Protein 3H6N (pdb70)

B-factor: mean 38.7, std 9.62, range [2.0, 73.7]

Sequence (101 aa):
AKPRNLNVSFQGCGDSLSVRADTDTLTQVKEKILEAFCKNVPYSQWPRAEDVDLEWFASSTQSYILRDLDDTSVVEDGRKKLNTLAHYKIPEGASLASLID

Radius of gyration: 13.68 Å; Cα contacts (8 Å, |Δi|>4): 168; chains: 1; bounding box: 32×32×34 Å

Secondary structure (DSSP, 8-state):
----EEEE--TT----EEEE---SBHHHHHHHHHHHHSTTS-GGGSPPGGGB--EEE-SSS-EEE--SSSTTS-EETTEEPPPBTTTTTPPTT-EE--B--

Nearest PDB structures (foldseek):
  3h6n-assembly1_A-2  TM=1.010E+00  e=3.898E-21  Homo sapiens
  5v6r-assembly1_A  TM=9.512E-01  e=1.657E-16  Mus musculus
  5v6r-assembly2_B  TM=9.542E-01  e=3.150E-16  Mus musculus
  2r2o-assembly1_A  TM=8.743E-01  e=2.387E-11  Homo sapiens
  2r2o-assembly1_B  TM=8.973E-01  e=5.499E-11  Homo sapiens

GO terms:
  GO:0003151 outflow tract morphogenesis (P, TAS)
  GO:0005886 plasma membrane (C, TAS)
  GO:0005515 protein binding (F, IPI)
  GO:0030027 lamellipodium (C, IDA)
  GO:0019904 protein domain specific binding (F, IPI)

Foldseek 3Di:
DDKAFEFEEEPDDDHTDTFIDFAAFVQRVVVRVQCVVCVPPPPVPTDHSVQDWKWFCPDPPDIDTGHQDDPLFDADPNRTGGHGNVSVPQHHHTYMYYGDD

CATH classification: 3.10.20.90

Solvent-accessible surface area: 6218 Å² total

Structure (mmCIF, N/CA/C/O backbone):
data_3H6N
#
_entry.id   3H6N
#
_cell.length_a   81.777
_cell.length_b   27.051
_cell.length_c   52.653
_cell.angle_alpha   90.00
_cell.angle_beta   114.06
_cell.angle_gamma   90.00
#
_symmetry.space_group_name_H-M   'C 1 2 1'
#
loop_
_entity.id
_entity.type
_entity.pdbx_description
1 polymer Plexin-D1
2 non-polymer ARSENIC
3 non-polymer 'UNKNOWN ATOM OR ION'
4 water water
#
loop_
_atom_site.group_PDB
_atom_site.id
_atom_site.type_symbol
_atom_site.label_atom_id
_atom_site.label_alt_id
_atom_site.label_comp_id
_atom_site.label_asym_id
_atom_site.label_entity_id
_atom_site.label_seq_id
_atom_site.pdbx_PDB_ins_code
_atom_site.Cartn_x
_atom_site.Cartn_y
_atom_site.Cartn_z
_atom_site.occupancy
_atom_site.B_iso_or_equiv
_atom_site.auth_seq_id
_atom_site.auth_comp_id
_atom_site.auth_asym_id
_atom_site.auth_atom_id
_atom_site.pdbx_PDB_model_num
ATOM 1 N N . ALA A 1 2 ? -1.127 12.840 12.010 1.00 44.16 1553 ALA A N 1
ATOM 2 C CA . ALA A 1 2 ? -0.018 13.367 12.876 1.00 44.04 1553 ALA A CA 1
ATOM 3 C C . ALA A 1 2 ? 0.119 12.521 14.135 1.00 44.96 1553 ALA A C 1
ATOM 4 O O . ALA A 1 2 ? -0.820 12.434 14.934 1.00 47.46 1553 ALA A O 1
ATOM 6 N N . LYS A 1 3 ? 1.287 11.905 14.310 1.00 43.06 1554 LYS A N 1
ATOM 7 C CA . LYS A 1 3 ? 1.531 10.995 15.430 1.00 43.81 1554 LYS A CA 1
ATOM 8 C C . LYS A 1 3 ? 2.933 11.202 16.014 1.00 41.59 1554 LYS A C 1
ATOM 9 O O . LYS A 1 3 ? 3.733 11.949 15.459 1.00 39.36 1554 LYS A O 1
ATOM 11 N N . PRO A 1 4 ? 3.223 10.556 17.152 1.00 42.60 1555 PRO A N 1
ATOM 12 C CA . PRO A 1 4 ? 4.589 10.526 17.659 1.00 41.43 1555 PRO A CA 1
ATOM 13 C C . PRO A 1 4 ? 5.501 9.687 16.762 1.00 40.87 1555 PRO A C 1
ATOM 14 O O . PRO A 1 4 ? 5.026 8.739 16.127 1.00 42.59 1555 PRO A O 1
ATOM 18 N N . ARG A 1 5 ? 6.787 10.052 16.703 1.00 37.64 1556 ARG A N 1
ATOM 19 C CA . ARG A 1 5 ? 7.806 9.271 15.984 1.00 37.36 1556 ARG A CA 1
ATOM 20 C C . ARG A 1 5 ? 8.945 8.922 16.916 1.00 35.91 1556 ARG A C 1
ATOM 21 O O . ARG A 1 5 ? 9.537 9.805 17.503 1.00 35.39 1556 ARG A O 1
ATOM 29 N N . ASN A 1 6 ? 9.233 7.626 17.056 1.00 37.42 1557 ASN A N 1
ATOM 30 C CA . ASN A 1 6 ? 10.400 7.158 17.810 1.00 37.48 1557 ASN A CA 1
ATOM 31 C C . ASN A 1 6 ? 11.588 7.060 16.864 1.00 36.08 1557 ASN A C 1
ATOM 32 O O . ASN A 1 6 ? 11.583 6.272 15.923 1.00 38.24 1557 ASN A O 1
ATOM 37 N N . LEU A 1 7 ? 12.593 7.880 17.122 1.00 33.85 1558 LEU A N 1
ATOM 38 C CA . LEU A 1 7 ? 13.731 8.040 16.232 1.00 31.72 1558 LEU A CA 1
ATOM 39 C C . LEU A 1 7 ? 14.914 7.354 16.863 1.00 31.57 1558 LEU A C 1
ATOM 40 O O . LEU A 1 7 ? 15.085 7.433 18.066 1.00 31.86 1558 LEU A O 1
ATOM 45 N N . ASN A 1 8 ? 15.710 6.656 16.053 1.00 33.25 1559 ASN A N 1
ATOM 46 C CA . ASN A 1 8 ? 16.955 6.052 16.519 1.00 34.78 1559 ASN A CA 1
ATOM 47 C C . ASN A 1 8 ? 18.074 6.996 16.162 1.00 32.50 1559 ASN A C 1
ATOM 48 O O . ASN A 1 8 ? 18.499 7.056 15.017 1.00 33.21 1559 ASN A O 1
ATOM 53 N N . VAL A 1 9 ? 18.534 7.760 17.136 1.00 30.74 1560 VAL A N 1
ATOM 54 C CA . VAL A 1 9 ? 19.490 8.826 16.863 1.00 28.07 1560 VAL A CA 1
ATOM 55 C C . VAL A 1 9 ? 20.869 8.420 17.344 1.00 29.82 1560 VAL A C 1
ATOM 56 O O . VAL A 1 9 ? 21.023 7.995 18.488 1.00 31.43 1560 VAL A O 1
ATOM 60 N N . SER A 1 10 ? 21.859 8.502 16.449 1.00 30.92 1561 SER A N 1
ATOM 61 C CA . SER A 1 10 ? 23.270 8.449 16.847 1.00 34.06 1561 SER A CA 1
ATOM 62 C C . SER A 1 10 ? 23.835 9.882 16.937 1.00 33.93 1561 SER A C 1
ATOM 63 O O . SER A 1 10 ? 23.452 10.750 16.183 1.00 32.90 1561 SER A O 1
ATOM 66 N N . PHE A 1 11 ? 24.721 10.120 17.887 1.00 35.56 1562 PHE A N 1
ATOM 67 C CA . PHE A 1 11 ? 25.415 11.395 17.971 1.00 36.21 1562 PHE A CA 1
ATOM 68 C C . PHE A 1 11 ? 26.838 11.136 17.515 1.00 39.02 1562 PHE A C 1
ATOM 69 O O . PHE A 1 11 ? 27.630 10.519 18.240 1.00 39.43 1562 PHE A O 1
ATOM 77 N N . GLN A 1 12 ? 27.159 11.597 16.302 1.00 40.96 1563 GLN A N 1
ATOM 78 C CA . GLN A 1 12 ? 28.435 11.274 15.657 1.00 44.09 1563 GLN A CA 1
ATOM 79 C C . GLN A 1 12 ? 29.591 12.143 16.176 1.00 44.84 1563 GLN A C 1
ATOM 80 O O . GLN A 1 12 ? 29.404 13.314 16.533 1.00 42.81 1563 GLN A O 1
ATOM 86 N N . GLY A 1 13 ? 30.783 11.553 16.218 1.00 47.41 1564 GLY A N 1
ATOM 87 C CA . GLY A 1 13 ? 31.990 12.252 16.681 1.00 49.93 1564 GLY A CA 1
ATOM 88 C C . GLY A 1 13 ? 32.692 11.524 17.810 1.00 52.31 1564 GLY A C 1
ATOM 89 O O . GLY A 1 13 ? 33.903 11.607 17.942 1.00 54.16 1564 GLY A O 1
ATOM 90 N N . CYS A 1 14 ? 31.918 10.840 18.645 1.00 53.59 1565 CYS A N 1
ATOM 91 C CA . CYS A 1 14 ? 32.471 9.926 19.642 1.00 57.37 1565 CYS A CA 1
ATOM 92 C C . CYS A 1 14 ? 31.644 8.641 19.695 1.00 57.92 1565 CYS A C 1
ATOM 93 O O . CYS A 1 14 ? 30.541 8.579 19.152 1.00 57.86 1565 CYS A O 1
ATOM 96 N N . GLY A 1 15 ? 32.180 7.627 20.360 1.00 60.30 1566 GLY A N 1
ATOM 97 C CA . GLY A 1 15 ? 31.597 6.290 20.334 1.00 61.52 1566 GLY A CA 1
ATOM 98 C C . GLY A 1 15 ? 30.484 6.072 21.335 1.00 60.28 1566 GLY A C 1
ATOM 99 O O . GLY A 1 15 ? 30.527 5.122 22.115 1.00 61.91 1566 GLY A O 1
ATOM 108 N N . ASP A 1 17 ? 26.573 5.094 22.300 1.00 52.18 1568 ASP A N 1
ATOM 109 C CA . ASP A 1 17 ? 25.473 4.277 21.782 1.00 49.83 1568 ASP A CA 1
ATOM 110 C C . ASP A 1 17 ? 24.397 5.189 21.192 1.00 44.80 1568 ASP A C 1
ATOM 111 O O . ASP A 1 17 ? 24.291 6.359 21.562 1.00 40.48 1568 ASP A O 1
ATOM 116 N N . SER A 1 18 ? 23.608 4.644 20.269 1.00 43.04 1569 SER A N 1
ATOM 117 C CA . SER A 1 18 ? 22.438 5.327 19.775 1.00 40.53 1569 SER A CA 1
ATOM 118 C C . SER A 1 18 ? 21.376 5.358 20.870 1.00 39.39 1569 SER A C 1
ATOM 119 O O . SER A 1 18 ? 21.371 4.506 21.770 1.00 40.74 1569 SER A O 1
ATOM 122 N N . LEU A 1 19 ? 20.492 6.343 20.790 1.00 35.98 1570 LEU A N 1
ATOM 123 C CA . LEU A 1 19 ? 19.387 6.496 21.736 1.00 36.70 1570 LEU A CA 1
ATOM 124 C C . LEU A 1 19 ? 18.085 6.552 20.969 1.00 36.29 1570 LEU A C 1
ATOM 125 O O . LEU A 1 19 ? 18.029 7.134 19.881 1.00 34.65 1570 LEU A O 1
ATOM 130 N N . SER A 1 20 ? 17.035 5.958 21.532 1.00 38.74 1571 SER A N 1
ATOM 131 C CA . SER A 1 20 ? 15.685 6.110 20.981 1.00 39.59 1571 SER A CA 1
ATOM 132 C C . SER A 1 20 ? 15.056 7.371 21.568 1.00 38.22 1571 SER A C 1
ATOM 133 O O . SER A 1 20 ? 15.019 7.545 22.789 1.00 40.44 1571 SER A O 1
ATOM 136 N N . VAL A 1 21 ? 14.589 8.262 20.697 1.00 35.67 1572 VAL A N 1
ATOM 137 C CA . VAL A 1 21 ? 14.039 9.543 21.118 1.00 34.19 1572 VAL A CA 1
ATOM 138 C C . VAL A 1 21 ? 12.664 9.727 20.500 1.00 35.08 1572 VAL A C 1
ATOM 139 O O . VAL A 1 21 ? 12.506 9.621 19.293 1.00 35.48 1572 VAL A O 1
ATOM 143 N N . ARG A 1 22 ? 11.679 10.018 21.333 1.00 35.93 1573 ARG A N 1
ATOM 144 C CA . ARG A 1 22 ? 10.318 10.242 20.860 1.00 37.45 1573 ARG A CA 1
ATOM 145 C C . ARG A 1 22 ? 10.122 11.719 20.529 1.00 36.24 1573 ARG A C 1
ATOM 146 O O . ARG A 1 22 ? 10.350 12.581 21.370 1.00 36.97 1573 ARG A O 1
ATOM 154 N N . ALA A 1 23 ? 9.714 12.003 19.297 1.00 35.91 1574 ALA A N 1
ATOM 155 C CA . ALA A 1 23 ? 9.399 13.360 18.867 1.00 35.67 1574 ALA A CA 1
ATOM 156 C C . ALA A 1 23 ? 8.006 13.347 18.258 1.00 38.78 1574 ALA A C 1
ATOM 157 O O . ALA A 1 23 ? 7.479 12.292 17.964 1.00 40.34 1574 ALA A O 1
ATOM 167 N N . ASP A 1 25 ? 5.282 14.604 15.172 1.00 39.09 1576 ASP A N 1
ATOM 168 C CA . ASP A 1 25 ? 5.238 14.993 13.748 1.00 36.78 1576 ASP A CA 1
ATOM 169 C C . ASP A 1 25 ? 5.200 16.498 13.584 1.00 34.95 1576 ASP A C 1
ATOM 170 O O . ASP A 1 25 ? 5.760 17.040 12.632 1.00 32.67 1576 ASP A O 1
ATOM 175 N N . THR A 1 26 ? 4.537 17.165 14.519 1.00 35.15 1577 THR A N 1
ATOM 176 C CA . THR A 1 26 ? 4.339 18.601 14.458 1.00 37.00 1577 THR A CA 1
ATOM 177 C C . THR A 1 26 ? 5.472 19.405 15.127 1.00 36.26 1577 THR A C 1
ATOM 178 O O . THR A 1 26 ? 5.500 20.623 15.021 1.00 35.94 1577 THR A O 1
ATOM 182 N N . ASP A 1 27 ? 6.418 18.723 15.789 1.00 34.74 1578 ASP A N 1
ATOM 183 C CA . ASP A 1 27 ? 7.600 19.406 16.315 1.00 33.93 1578 ASP A CA 1
ATOM 184 C C . ASP A 1 27 ? 8.379 20.045 15.180 1.00 32.42 1578 ASP A C 1
ATOM 185 O O . ASP A 1 27 ? 8.607 19.414 14.159 1.00 30.23 1578 ASP A O 1
ATOM 190 N N . THR A 1 28 ? 8.781 21.302 15.361 1.00 33.04 1579 THR A N 1
ATOM 191 C CA . THR A 1 28 ? 9.756 21.913 14.468 1.00 33.36 1579 THR A CA 1
ATOM 192 C C . THR A 1 28 ? 11.053 21.164 14.680 1.00 32.83 1579 THR A C 1
ATOM 193 O O . THR A 1 28 ? 11.248 20.533 15.721 1.00 31.50 1579 THR A O 1
ATOM 197 N N . LEU A 1 29 ? 11.942 21.224 13.707 1.00 32.93 1580 LEU A N 1
ATOM 198 C CA . LEU A 1 29 ? 13.189 20.489 13.809 1.00 33.58 1580 LEU A CA 1
ATOM 199 C C . LEU A 1 29 ? 14.120 21.037 14.893 1.00 33.02 1580 LEU A C 1
ATOM 200 O O . LEU A 1 29 ? 14.963 20.316 15.395 1.00 33.16 158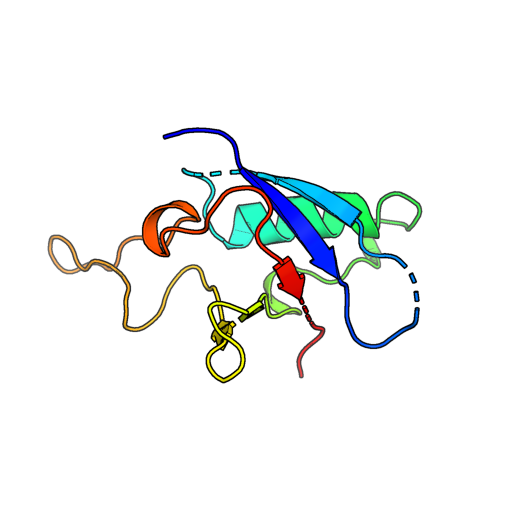0 LEU A O 1
ATOM 205 N N . THR A 1 30 ? 13.946 22.305 15.254 1.00 33.37 1581 THR A N 1
ATOM 206 C CA . THR A 1 30 ? 14.625 22.872 16.423 1.00 32.49 1581 THR A CA 1
ATOM 207 C C . THR A 1 30 ? 14.148 22.158 17.665 1.00 32.48 1581 THR A C 1
ATOM 208 O O . THR A 1 30 ? 14.959 21.743 18.491 1.00 32.23 1581 THR A O 1
ATOM 212 N N . GLN A 1 31 ? 12.831 21.966 17.766 1.00 32.02 1582 GLN A N 1
ATOM 213 C CA . GLN A 1 31 ? 12.243 21.244 18.886 1.00 32.51 1582 GLN A CA 1
ATOM 214 C C . GLN A 1 31 ? 12.678 19.795 18.895 1.00 29.52 1582 GLN A C 1
ATOM 215 O O . GLN A 1 31 ? 12.897 19.226 19.967 1.00 29.73 1582 GLN A O 1
ATOM 221 N N . VAL A 1 32 ? 12.791 19.185 17.710 1.00 28.31 1583 VAL A N 1
ATOM 222 C CA . VAL A 1 32 ? 13.299 17.825 17.605 1.00 25.32 1583 VAL A CA 1
ATOM 223 C C . VAL A 1 32 ? 14.756 17.777 18.138 1.00 24.83 1583 VAL A C 1
ATOM 224 O O . VAL A 1 32 ? 15.106 16.900 18.908 1.00 25.80 1583 VAL A O 1
ATOM 228 N N . LYS A 1 33 ? 15.578 18.729 17.721 1.00 23.89 1584 LYS A N 1
ATOM 229 C CA . LYS A 1 33 ? 16.970 18.813 18.197 1.00 26.27 1584 LYS A CA 1
ATOM 230 C C . LYS A 1 33 ? 17.044 19.003 19.721 1.00 27.63 1584 LYS A C 1
ATOM 231 O O . LYS A 1 33 ? 17.877 18.382 20.391 1.00 29.49 1584 LYS A O 1
ATOM 237 N N . GLU A 1 34 ? 16.184 19.871 20.256 1.00 28.39 1585 GLU A N 1
ATOM 238 C CA . GLU A 1 34 ? 16.105 20.104 21.705 1.00 30.45 1585 GLU A CA 1
ATOM 239 C C . GLU A 1 34 ? 15.808 18.812 22.463 1.00 30.32 1585 GLU A C 1
ATOM 240 O O . GLU A 1 34 ? 16.416 18.538 23.500 1.00 30.25 1585 GLU A O 1
ATOM 246 N N . LYS A 1 35 ? 14.897 18.012 21.921 1.00 29.25 1586 LYS A N 1
ATOM 247 C CA . LYS A 1 35 ? 14.510 16.742 22.539 1.00 28.98 1586 LYS A CA 1
ATOM 248 C C . LYS A 1 35 ? 15.651 15.731 22.482 1.00 27.23 1586 LYS A C 1
ATOM 249 O O . LYS A 1 35 ? 15.884 14.997 23.431 1.00 28.30 1586 LYS A O 1
ATOM 255 N N . ILE A 1 36 ? 16.361 15.718 21.364 1.00 26.16 1587 ILE A N 1
ATOM 256 C CA . ILE A 1 36 ? 17.509 14.850 21.191 1.00 26.04 1587 ILE A CA 1
ATOM 257 C C . ILE A 1 36 ? 18.645 15.262 22.145 1.00 25.76 1587 ILE A C 1
ATOM 258 O O . ILE A 1 36 ? 19.227 14.428 22.792 1.00 25.82 1587 ILE A O 1
ATOM 263 N N . LEU A 1 37 ? 18.924 16.555 22.238 1.00 25.44 1588 LEU A N 1
ATOM 264 C CA . LEU A 1 37 ? 19.980 17.029 23.1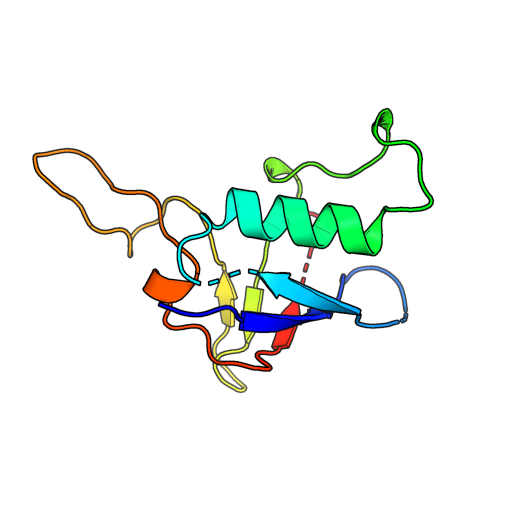34 1.00 26.01 1588 LEU A CA 1
ATOM 265 C C . LEU A 1 37 ? 19.631 16.767 24.611 1.00 27.71 1588 LEU A C 1
ATOM 266 O O . LEU A 1 37 ? 20.505 16.416 25.412 1.00 26.62 1588 LEU A O 1
ATOM 271 N N . GLU A 1 38 ? 18.355 16.909 24.961 1.00 29.85 1589 GLU A N 1
ATOM 272 C CA . GLU A 1 38 ? 17.896 16.566 26.304 1.00 32.99 1589 GLU A CA 1
ATOM 273 C C . GLU A 1 38 ? 18.143 15.108 26.614 1.00 32.43 1589 GLU A C 1
ATOM 274 O O . GLU A 1 38 ? 18.526 14.772 27.725 1.00 33.44 1589 GLU A O 1
ATOM 280 N N . ALA A 1 39 ? 17.947 14.241 25.623 1.00 31.34 1590 ALA A N 1
ATOM 281 C CA . ALA A 1 39 ? 18.139 12.805 25.808 1.00 31.53 1590 ALA A CA 1
ATOM 282 C C . ALA A 1 39 ? 19.629 12.458 25.977 1.00 31.36 1590 ALA A C 1
ATOM 283 O O . ALA A 1 39 ? 20.004 11.734 26.903 1.00 32.80 1590 ALA A O 1
ATOM 285 N N . PHE A 1 40 ? 20.464 12.974 25.072 1.00 29.45 1591 PHE A N 1
ATOM 286 C CA . PHE A 1 40 ? 21.899 12.690 25.078 1.00 27.88 1591 PHE A CA 1
ATOM 287 C C . PHE A 1 40 ? 22.661 13.375 26.219 1.00 29.07 1591 PHE A C 1
ATOM 288 O O . PHE A 1 40 ? 23.604 12.784 26.773 1.00 29.37 1591 PHE A O 1
ATOM 296 N N . CYS A 1 41 ? 22.268 14.609 26.561 1.00 27.77 1592 CYS A N 1
ATOM 297 C CA . CYS A 1 41 ? 23.018 15.422 27.513 1.00 27.97 1592 CYS A CA 1
ATOM 298 C C . CYS A 1 41 ? 22.387 15.536 28.913 1.00 30.76 1592 CYS A C 1
ATOM 299 O O . CYS A 1 41 ? 22.788 16.400 29.707 1.00 30.86 1592 CYS A O 1
ATOM 302 N N . LYS A 1 42 ? 21.443 14.637 29.227 1.00 32.57 1593 LYS A N 1
ATOM 303 C CA . LYS A 1 42 ? 20.741 14.624 30.539 1.00 34.26 1593 LYS A CA 1
ATOM 304 C C . LYS A 1 42 ? 21.670 14.671 31.77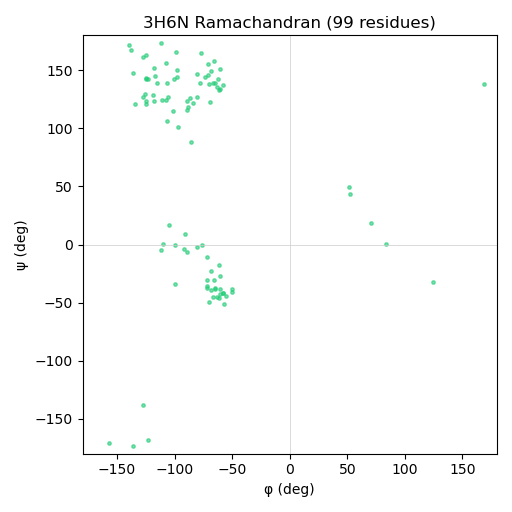7 1.00 35.41 1593 LYS A C 1
ATOM 305 O O . LYS A 1 42 ? 21.352 15.329 32.778 1.00 36.56 1593 LYS A O 1
ATOM 308 N N . ASN A 1 43 ? 22.810 13.984 31.709 1.00 36.06 1594 ASN A N 1
ATOM 309 C CA . ASN A 1 43 ? 23.731 13.895 32.853 1.00 36.35 1594 ASN A CA 1
ATOM 310 C C . ASN A 1 43 ? 24.809 14.988 32.887 1.00 34.80 1594 ASN A C 1
ATOM 311 O O . ASN A 1 43 ? 25.703 14.949 33.720 1.00 34.59 1594 ASN A O 1
ATOM 316 N N . VAL A 1 44 ? 24.689 15.977 32.007 1.00 33.05 1595 VAL A N 1
ATOM 317 C CA . VAL A 1 44 ? 25.662 17.077 31.902 1.00 33.49 1595 VAL A CA 1
ATOM 318 C C . VAL A 1 44 ? 24.992 18.415 32.242 1.00 32.43 1595 VAL A C 1
ATOM 319 O O . VAL A 1 44 ? 23.829 18.610 31.901 1.00 32.10 1595 VAL A O 1
ATOM 323 N N . PRO A 1 45 ? 25.726 19.356 32.899 1.00 32.96 1596 PRO A N 1
ATOM 324 C CA . PRO A 1 45 ? 25.104 20.669 33.154 1.00 33.88 1596 PRO A CA 1
ATOM 325 C C . PRO A 1 45 ? 24.643 21.360 31.869 1.00 32.67 1596 PRO A C 1
ATOM 326 O O . PRO A 1 45 ? 25.368 21.349 30.857 1.00 31.36 1596 PRO A O 1
ATOM 330 N N . TYR A 1 46 ? 23.444 21.955 31.912 1.00 33.19 1597 TYR A N 1
ATOM 331 C CA . TYR A 1 46 ? 22.832 22.563 30.725 1.00 32.32 1597 TYR A CA 1
ATOM 332 C C . TYR A 1 46 ? 23.671 23.689 30.128 1.00 31.46 1597 TYR A C 1
ATOM 333 O O . TYR A 1 46 ? 23.609 23.933 28.942 1.00 31.40 1597 TYR A O 1
ATOM 342 N N . SER A 1 47 ? 24.474 24.360 30.949 1.00 33.35 1598 SER A N 1
ATOM 343 C CA . SER A 1 47 ? 25.363 25.419 30.443 1.00 33.44 1598 SER A CA 1
ATOM 344 C C . SER A 1 47 ? 26.386 24.878 29.426 1.00 32.82 1598 SER A C 1
ATOM 345 O O . SER A 1 47 ? 26.970 25.647 28.666 1.00 33.46 1598 SER A O 1
ATOM 348 N N . GLN A 1 4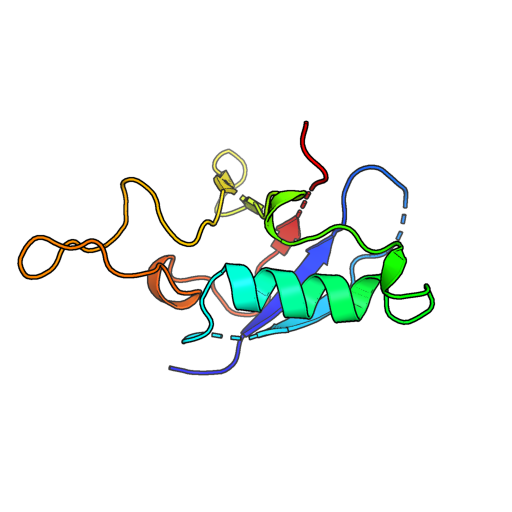8 ? 26.582 23.556 29.403 1.00 31.87 1599 GLN A N 1
ATOM 349 C CA . GLN A 1 48 ? 27.613 22.956 28.563 1.00 31.62 1599 GLN A CA 1
ATOM 350 C C . GLN A 1 48 ? 27.075 22.159 27.383 1.00 31.48 1599 GLN A C 1
ATOM 351 O O . GLN A 1 48 ? 27.853 21.632 26.600 1.00 32.35 1599 GLN A O 1
ATOM 357 N N . TRP A 1 49 ? 25.746 22.091 27.232 1.00 31.96 1600 TRP A N 1
ATOM 358 C CA . TRP A 1 49 ? 25.147 21.364 26.113 1.00 29.48 1600 TRP A CA 1
ATOM 359 C C . TRP A 1 49 ? 25.386 22.110 24.820 1.00 29.28 1600 TRP A C 1
ATOM 360 O O . TRP A 1 49 ? 25.368 23.329 24.809 1.00 29.33 1600 TRP A O 1
ATOM 371 N N . PRO A 1 50 ? 25.569 21.372 23.704 1.00 27.94 1601 PRO A N 1
ATOM 372 C CA .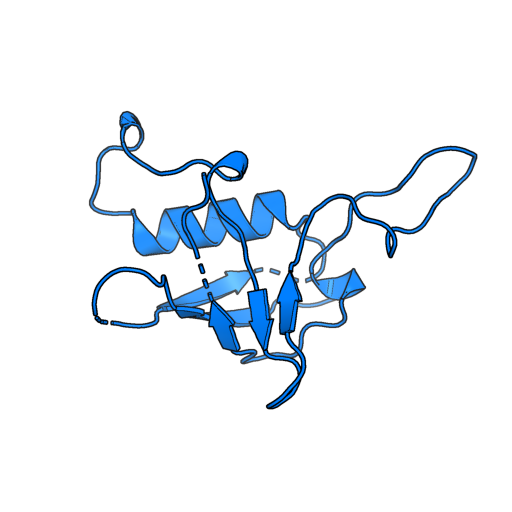 PRO A 1 50 ? 25.447 22.009 22.418 1.00 28.02 1601 PRO A CA 1
ATOM 373 C C . PRO A 1 50 ? 24.053 22.571 22.261 1.00 28.17 1601 PRO A C 1
ATOM 374 O O . PRO A 1 50 ? 23.122 22.055 22.869 1.00 28.18 1601 PRO A O 1
ATOM 378 N N . ARG A 1 51 ? 23.916 23.638 21.483 1.00 29.74 1602 ARG A N 1
ATOM 379 C CA . ARG A 1 51 ? 22.599 24.231 21.199 1.00 30.99 1602 ARG A CA 1
ATOM 380 C C . ARG A 1 51 ? 22.111 23.755 19.864 1.00 29.66 1602 ARG A C 1
ATOM 381 O O . ARG A 1 51 ? 22.887 23.226 19.070 1.00 28.20 1602 ARG A O 1
ATOM 389 N N . ALA A 1 52 ? 20.818 23.955 19.596 1.00 30.76 1603 ALA A N 1
ATOM 390 C CA . ALA A 1 52 ? 20.234 23.556 18.325 1.00 30.19 1603 ALA A CA 1
ATOM 391 C C . ALA A 1 52 ? 21.057 24.072 17.148 1.00 31.50 1603 ALA A C 1
ATOM 392 O O . ALA A 1 52 ? 21.290 23.352 16.187 1.00 32.07 1603 ALA A O 1
ATOM 394 N N . GLU A 1 53 ? 21.538 25.307 17.249 1.00 32.90 1604 GLU A N 1
ATOM 395 C CA . GLU A 1 53 ? 22.343 25.913 16.184 1.00 33.84 1604 GLU A CA 1
ATOM 396 C C . GLU A 1 53 ? 23.761 25.329 16.050 1.00 33.78 1604 GLU A C 1
ATOM 397 O O . GLU A 1 53 ? 24.451 25.620 15.074 1.00 34.01 1604 GLU A O 1
ATOM 399 N N . ASP A 1 54 ? 24.195 24.518 17.018 1.00 30.89 1605 ASP A N 1
ATOM 400 C CA . ASP A 1 54 ? 25.542 23.946 16.983 1.00 32.06 1605 ASP A CA 1
ATOM 401 C C . ASP A 1 54 ? 25.579 22.595 16.312 1.00 31.54 1605 ASP A C 1
ATOM 402 O O . ASP A 1 54 ? 26.649 22.014 16.167 1.00 32.92 1605 ASP A O 1
ATOM 407 N N . VAL A 1 55 ? 24.423 22.076 15.915 1.00 31.47 1606 VAL A N 1
ATOM 408 C CA . VAL A 1 55 ? 24.362 20.732 15.375 1.00 30.59 1606 VAL A CA 1
ATOM 409 C C . VAL A 1 55 ? 23.493 20.620 14.146 1.00 32.14 1606 VAL A C 1
ATOM 410 O O . VAL A 1 55 ? 22.493 21.346 14.006 1.00 31.86 1606 VAL A O 1
ATOM 414 N N . ASP A 1 56 ? 23.888 19.699 13.257 1.00 33.44 1607 ASP A N 1
ATOM 415 C CA . ASP A 1 56 ? 23.029 19.224 12.175 1.00 34.32 1607 ASP A CA 1
ATOM 416 C C . ASP A 1 56 ? 22.364 17.919 12.568 1.00 33.41 1607 ASP A C 1
ATOM 417 O O . ASP A 1 56 ? 22.928 17.101 13.335 1.00 32.30 1607 ASP A O 1
ATOM 422 N N . LEU A 1 57 ? 21.168 17.707 12.032 1.00 32.23 1608 LEU A N 1
ATOM 423 C CA . LEU A 1 57 ? 20.507 16.428 12.142 1.00 30.79 1608 LEU A CA 1
ATOM 424 C C . LEU A 1 57 ? 20.328 15.893 10.719 1.00 30.23 1608 LEU A C 1
ATOM 425 O O . LEU A 1 57 ? 19.762 16.569 9.856 1.00 31.06 1608 LEU A O 1
ATOM 430 N N . GLU A 1 58 ? 20.853 14.706 10.470 1.00 29.17 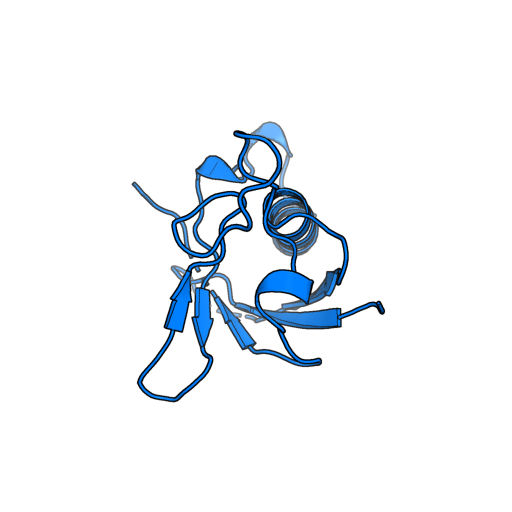1609 GLU A N 1
ATOM 431 C CA . GLU A 1 58 ? 20.789 14.102 9.151 1.00 30.21 1609 GLU A CA 1
ATOM 432 C C . GLU A 1 58 ? 19.961 12.846 9.219 1.00 30.09 1609 GLU A C 1
ATOM 433 O O . GLU A 1 58 ? 20.045 12.090 10.179 1.00 31.65 1609 GLU A O 1
ATOM 435 N N . TRP A 1 59 ? 19.131 12.653 8.201 1.00 30.25 1610 TRP A N 1
ATOM 436 C CA . TRP A 1 59 ? 18.309 11.481 8.064 1.00 30.26 1610 TRP A CA 1
ATOM 437 C C . TRP A 1 59 ? 18.845 10.709 6.896 1.00 33.19 1610 TRP A C 1
ATOM 438 O O . TRP A 1 59 ? 18.951 11.243 5.781 1.00 32.82 1610 TRP A O 1
ATOM 449 N N . PHE A 1 60 ? 19.184 9.454 7.147 1.00 35.43 1611 PHE A N 1
ATOM 450 C CA . PHE A 1 60 ? 19.640 8.572 6.121 1.00 38.86 1611 PHE A CA 1
ATOM 451 C C . PHE A 1 60 ? 18.413 7.932 5.461 1.00 38.86 1611 PHE A C 1
ATOM 452 O O . PHE A 1 60 ? 17.958 6.859 5.870 1.00 38.37 1611 PHE A O 1
ATOM 460 N N . ALA A 1 61 ? 17.890 8.616 4.435 1.00 38.97 1612 ALA A N 1
ATOM 461 C CA . ALA A 1 61 ? 16.696 8.187 3.718 1.00 40.34 1612 ALA A CA 1
ATOM 462 C C . ALA A 1 61 ? 16.974 6.969 2.852 1.00 44.19 1612 ALA A C 1
ATOM 463 O O . ALA A 1 61 ? 16.097 6.114 2.674 1.00 45.80 1612 ALA A O 1
ATOM 465 N N . SER A 1 62 ?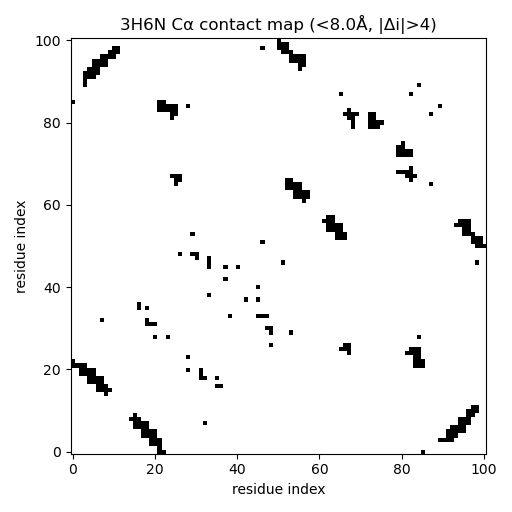 18.185 6.917 2.285 1.00 46.38 1613 SER A N 1
ATOM 466 C CA . SER A 1 62 ? 18.640 5.775 1.468 1.00 49.31 1613 SER A CA 1
ATOM 467 C C . SER A 1 62 ? 20.066 5.414 1.860 1.00 50.84 1613 SER A C 1
ATOM 468 O O . SER A 1 62 ? 20.604 5.956 2.826 1.00 49.43 1613 SER A O 1
ATOM 470 N N . SER A 1 63 ? 20.673 4.486 1.120 1.00 53.82 1614 SER A N 1
ATOM 471 C CA . SER A 1 63 ? 22.091 4.177 1.305 1.00 55.72 1614 SER A CA 1
ATOM 472 C C . SER A 1 63 ? 22.954 5.332 0.775 1.00 55.94 1614 SER A C 1
ATOM 473 O O . SER A 1 63 ? 24.041 5.593 1.286 1.00 56.43 1614 SER A O 1
ATOM 475 N N . THR A 1 64 ? 22.446 6.019 -0.251 1.00 56.19 1615 THR A N 1
ATOM 476 C CA . THR A 1 64 ? 23.193 7.062 -0.955 1.00 57.10 1615 THR A CA 1
ATOM 477 C C . THR A 1 64 ? 22.634 8.475 -0.728 1.00 54.59 1615 THR A C 1
ATOM 478 O O . THR A 1 64 ? 23.226 9.447 -1.189 1.00 54.63 1615 THR A O 1
ATOM 480 N N . GLN A 1 65 ? 21.502 8.581 -0.023 1.00 52.09 1616 GLN A N 1
ATOM 481 C CA . GLN A 1 65 ? 20.820 9.858 0.161 1.00 50.85 1616 GLN A CA 1
ATOM 482 C C . GLN A 1 65 ? 20.611 10.150 1.642 1.00 49.19 1616 GLN A C 1
ATOM 483 O O . GLN A 1 65 ? 19.981 9.371 2.354 1.00 48.26 1616 GLN A O 1
ATOM 485 N N . SER A 1 66 ? 21.154 11.269 2.101 1.00 48.76 1617 SER A N 1
ATOM 486 C CA . SER A 1 66 ? 20.868 11.760 3.434 1.00 47.27 1617 SER A CA 1
ATOM 487 C C . SER A 1 66 ? 20.357 13.173 3.314 1.00 46.15 1617 SER A C 1
ATOM 488 O O . SER A 1 66 ? 20.828 13.939 2.469 1.00 47.69 1617 SER A O 1
ATOM 491 N N . TYR A 1 67 ? 19.384 13.525 4.140 1.00 43.78 1618 TYR A N 1
ATOM 492 C CA . TYR A 1 67 ? 18.826 14.860 4.104 1.00 42.96 1618 TYR A CA 1
ATOM 493 C C . TYR A 1 67 ? 19.069 15.523 5.447 1.00 40.19 1618 TYR A C 1
ATOM 494 O O . TYR A 1 67 ? 18.794 14.943 6.502 1.00 38.42 1618 TYR A O 1
ATOM 503 N N . ILE A 1 68 ? 19.638 16.722 5.406 1.00 38.21 1619 ILE A N 1
ATOM 504 C CA . ILE A 1 68 ? 19.862 17.497 6.598 1.00 36.53 1619 ILE A CA 1
ATOM 505 C C . ILE A 1 68 ? 18.541 18.170 6.925 1.00 35.34 1619 ILE A C 1
ATOM 506 O O . ILE A 1 68 ? 17.920 18.811 6.070 1.00 36.51 1619 ILE A O 1
ATOM 511 N N . LEU A 1 69 ? 18.095 17.991 8.152 1.00 33.57 1620 LEU A N 1
ATOM 512 C CA . LEU A 1 69 ? 16.765 18.406 8.539 1.00 33.33 1620 LEU A CA 1
ATOM 513 C C . LEU A 1 69 ? 16.880 19.697 9.298 1.00 33.99 1620 LEU A C 1
ATOM 514 O O . LEU A 1 69 ? 17.492 19.743 10.378 1.00 33.55 1620 LEU A O 1
ATOM 519 N N . ARG A 1 70 ? 16.319 20.761 8.722 1.00 33.91 1621 ARG A N 1
ATOM 520 C CA . ARG A 1 70 ? 16.348 22.063 9.343 1.00 34.33 1621 ARG A CA 1
ATOM 521 C C . ARG A 1 70 ? 14.961 22.659 9.426 1.00 34.20 1621 ARG A C 1
ATOM 522 O O . ARG A 1 70 ? 14.066 22.238 8.725 1.00 32.61 1621 ARG A O 1
ATOM 525 N N . ASP A 1 71 ? 14.807 23.651 10.301 1.00 35.29 1622 ASP A N 1
ATOM 526 C CA . ASP A 1 71 ? 13.580 24.434 10.393 1.00 37.29 1622 ASP A CA 1
ATOM 527 C C . ASP A 1 71 ? 13.224 25.103 9.076 1.00 38.64 1622 ASP A C 1
ATOM 528 O O . ASP A 1 71 ? 12.096 25.003 8.604 1.00 38.98 1622 ASP A O 1
ATOM 533 N N . LEU A 1 72 ? 14.185 25.807 8.501 1.00 39.12 1623 LEU A N 1
ATOM 534 C CA . LEU A 1 72 ? 13.967 26.501 7.254 1.00 41.04 1623 LEU A CA 1
ATOM 535 C C . LEU A 1 72 ? 15.015 26.081 6.254 1.00 40.90 1623 LEU A C 1
ATOM 536 O O . LEU A 1 72 ? 16.194 26.080 6.547 1.00 41.46 1623 LEU A O 1
ATOM 541 N N . ASP A 1 73 ? 14.560 25.696 5.077 1.00 42.47 1624 ASP A N 1
ATOM 542 C CA . ASP A 1 73 ? 15.442 25.438 3.950 1.00 43.39 1624 ASP A CA 1
ATOM 543 C C . ASP A 1 73 ? 14.648 25.573 2.658 1.00 45.96 1624 ASP A C 1
ATOM 544 O O . ASP A 1 73 ? 13.496 26.033 2.680 1.00 45.84 1624 ASP A O 1
ATOM 549 N N . ASP A 1 74 ? 15.254 25.180 1.533 1.00 48.89 1625 ASP A N 1
ATOM 550 C CA . ASP A 1 74 ? 14.630 25.348 0.218 1.00 51.57 1625 ASP A CA 1
ATOM 551 C C . ASP A 1 74 ? 13.506 24.330 -0.105 1.00 50.11 1625 ASP A C 1
ATOM 552 O O . ASP A 1 74 ? 12.916 24.383 -1.187 1.00 51.36 1625 ASP A O 1
ATOM 557 N N . THR A 1 75 ? 13.212 23.414 0.818 1.00 47.12 1626 THR A N 1
ATOM 558 C CA . THR A 1 75 ? 12.035 22.547 0.672 1.00 46.18 1626 THR A CA 1
ATOM 559 C C . THR A 1 75 ? 10.865 23.058 1.508 1.00 44.61 1626 THR A C 1
ATOM 560 O O . THR A 1 75 ? 9.798 22.454 1.500 1.00 44.04 1626 THR A O 1
ATOM 564 N N . SER A 1 76 ? 11.073 24.165 2.229 1.00 43.97 1627 SER A N 1
ATOM 565 C CA . SER A 1 76 ? 10.051 24.721 3.105 1.00 44.23 1627 SER A CA 1
ATOM 566 C C . SER A 1 76 ? 8.862 25.244 2.312 1.00 47.18 1627 SER A C 1
ATOM 567 O O . SER A 1 76 ? 9.028 25.879 1.262 1.00 48.96 1627 SER A O 1
ATOM 570 N N . VAL A 1 77 ? 7.663 24.983 2.828 1.00 46.97 1628 VAL A N 1
ATOM 571 C CA . VAL A 1 77 ? 6.452 25.583 2.292 1.00 48.71 1628 VAL A CA 1
ATOM 572 C C . VAL A 1 77 ? 6.515 27.115 2.431 1.00 50.39 1628 VAL A C 1
ATOM 573 O O . VAL A 1 77 ? 6.888 27.639 3.484 1.00 49.69 1628 VAL A O 1
ATOM 577 N N . VAL A 1 78 ? 6.175 27.815 1.351 1.00 52.66 1629 VAL A N 1
ATOM 578 C CA . VAL A 1 78 ? 6.060 29.265 1.370 1.00 55.07 1629 VAL A CA 1
ATOM 579 C C . VAL A 1 78 ? 4.579 29.615 1.307 1.00 57.47 1629 VAL A C 1
ATOM 580 O O . VAL A 1 78 ? 3.874 29.171 0.395 1.00 57.46 1629 VAL A O 1
ATOM 582 N N . GLU A 1 79 ? 4.103 30.400 2.280 1.00 58.50 1630 GLU A N 1
ATOM 583 C CA . GLU A 1 79 ? 2.671 30.728 2.377 1.00 60.63 1630 GLU A CA 1
ATOM 584 C C . GLU A 1 79 ? 2.467 32.207 2.629 1.00 63.65 1630 GLU A C 1
ATOM 585 O O . GLU A 1 79 ? 2.947 32.733 3.629 1.00 63.88 1630 GLU A O 1
ATOM 587 N N . ASP A 1 80 ? 1.750 32.874 1.716 1.00 66.09 1631 ASP A N 1
ATOM 588 C CA . ASP A 1 80 ? 1.465 34.311 1.820 1.00 70.42 1631 ASP A CA 1
ATOM 589 C C . ASP A 1 80 ? 2.746 35.146 2.032 1.00 71.17 1631 ASP A C 1
ATOM 590 O O . ASP A 1 80 ? 2.782 36.059 2.870 1.00 73.70 1631 ASP A O 1
ATOM 592 N N . GLY A 1 81 ? 3.794 34.809 1.279 1.00 69.57 1632 GLY A N 1
ATOM 593 C CA . GLY A 1 81 ? 5.042 35.571 1.290 1.00 69.62 1632 GLY A CA 1
ATOM 594 C C . GLY A 1 81 ? 6.020 35.233 2.403 1.00 66.23 1632 GLY A C 1
ATOM 595 O O . GLY A 1 81 ? 7.082 35.830 2.479 1.00 67.17 1632 GLY A O 1
ATOM 596 N N . ARG A 1 82 ? 5.664 34.277 3.264 1.00 62.92 1633 ARG A N 1
ATOM 597 C CA . ARG A 1 82 ? 6.529 33.846 4.361 1.00 59.92 1633 ARG A CA 1
ATOM 598 C C . ARG A 1 82 ? 6.784 32.361 4.268 1.00 56.32 1633 ARG A C 1
ATOM 599 O O . ARG A 1 82 ? 5.880 31.594 3.932 1.00 55.00 1633 ARG A O 1
ATOM 607 N N . LYS A 1 83 ? 8.008 31.949 4.587 1.00 53.35 1634 LYS A N 1
ATOM 608 C CA . LYS A 1 83 ? 8.296 30.539 4.758 1.00 50.40 1634 LYS A CA 1
ATOM 609 C C . LYS A 1 83 ? 7.693 30.058 6.072 1.00 48.18 1634 LYS A C 1
ATOM 610 O O . LYS A 1 83 ? 7.656 30.810 7.078 1.00 47.89 1634 LYS A O 1
ATOM 616 N N . LYS A 1 84 ? 7.204 28.818 6.045 1.00 46.0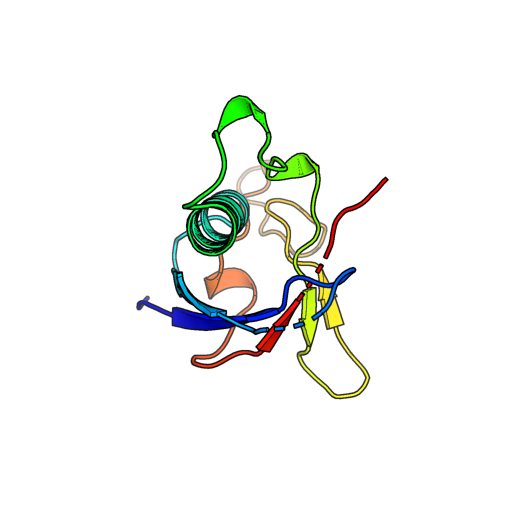3 1635 LYS A N 1
ATOM 617 C CA . LYS A 1 84 ? 6.689 28.127 7.217 1.00 44.93 1635 LYS A CA 1
ATOM 618 C C . LYS A 1 84 ? 7.763 27.174 7.730 1.00 41.59 1635 LYS A C 1
ATOM 619 O O . LYS A 1 84 ? 8.486 26.573 6.944 1.00 39.30 1635 LYS A O 1
ATOM 621 N N . LEU A 1 85 ? 7.867 27.046 9.048 1.00 41.44 1636 LEU A N 1
ATOM 622 C CA . LEU A 1 85 ? 8.870 26.177 9.656 1.00 40.17 1636 LEU A CA 1
ATOM 623 C C . LEU A 1 85 ? 8.649 24.717 9.267 1.00 38.48 1636 LEU A C 1
ATOM 624 O O . LEU A 1 85 ? 7.522 24.242 9.266 1.00 40.09 1636 LEU A O 1
ATOM 629 N N . ASN A 1 86 ? 9.734 24.025 8.916 1.00 36.48 1637 ASN A N 1
ATOM 630 C CA . ASN A 1 86 ? 9.695 22.599 8.655 1.00 34.97 1637 ASN A CA 1
ATOM 631 C C . ASN A 1 86 ? 9.461 21.826 9.948 1.00 33.84 1637 ASN A C 1
ATOM 632 O O . ASN A 1 86 ? 10.036 22.135 10.998 1.00 31.83 1637 ASN A O 1
ATOM 637 N N . THR A 1 87 ? 8.610 20.823 9.859 1.00 33.54 1638 THR A N 1
ATOM 638 C CA . THR A 1 87 ? 8.357 19.939 10.957 1.00 32.19 1638 THR A CA 1
ATOM 639 C C . THR A 1 87 ? 8.910 18.588 10.613 1.00 31.16 1638 THR A C 1
ATOM 640 O O . THR A 1 87 ? 9.349 18.350 9.487 1.00 31.85 1638 THR A O 1
ATOM 644 N N . LEU A 1 88 ? 8.879 17.691 11.579 1.00 30.36 1639 LEU A N 1
ATOM 645 C CA . LEU A 1 88 ? 9.259 16.311 11.358 1.00 30.64 1639 LEU A CA 1
ATOM 646 C C . LEU A 1 88 ? 8.383 15.674 10.253 1.00 32.06 1639 LEU A C 1
ATOM 647 O O . LEU A 1 88 ? 8.890 14.965 9.385 1.00 33.87 1639 LEU A O 1
ATOM 652 N N . ALA A 1 89 ? 7.077 15.966 10.286 1.00 31.84 1640 ALA A N 1
ATOM 653 C CA . ALA A 1 89 ? 6.118 15.463 9.293 1.00 33.49 1640 ALA A CA 1
ATOM 654 C C . ALA A 1 89 ? 6.348 16.002 7.884 1.00 32.43 1640 ALA A C 1
ATOM 655 O O . ALA A 1 89 ? 6.023 15.336 6.919 1.00 32.25 1640 ALA A O 1
ATOM 657 N N . HIS A 1 90 ? 6.878 17.220 7.782 1.00 32.52 1641 HIS A N 1
ATOM 658 C CA . HIS A 1 90 ? 7.233 17.830 6.486 1.00 33.04 1641 HIS A CA 1
ATOM 659 C C . HIS A 1 90 ? 8.185 16.957 5.660 1.00 32.36 1641 HIS A C 1
ATOM 660 O O . HIS A 1 90 ? 8.006 16.794 4.462 1.00 33.85 1641 HIS A O 1
ATOM 667 N N . TYR A 1 91 ? 9.200 16.411 6.307 1.00 31.18 1642 TYR A N 1
ATOM 668 C CA . TYR A 1 91 ? 10.164 15.522 5.636 1.00 32.23 1642 TYR A CA 1
ATOM 669 C C . TYR A 1 91 ? 9.643 14.081 5.486 1.00 33.25 1642 TYR A C 1
ATOM 670 O O . TYR A 1 91 ? 10.321 13.239 4.906 1.00 34.99 1642 TYR A O 1
ATOM 679 N N . LYS A 1 92 ? 8.439 13.816 6.010 1.00 34.67 1643 LYS A N 1
ATOM 680 C CA . LYS A 1 92 ? 7.834 12.467 6.054 1.00 35.62 1643 LYS A CA 1
ATOM 681 C C . LYS A 1 92 ? 8.774 11.413 6.658 1.00 35.52 1643 LYS A C 1
ATOM 682 O O . LYS A 1 92 ? 8.969 10.314 6.094 1.00 36.90 1643 LYS A O 1
ATOM 686 N N . ILE A 1 93 ? 9.337 11.754 7.822 1.00 34.24 1644 ILE A N 1
ATOM 687 C CA . ILE A 1 93 ? 10.233 10.856 8.547 1.00 34.15 1644 ILE A CA 1
ATOM 688 C C . ILE A 1 93 ? 9.446 9.655 9.103 1.00 35.08 1644 ILE A C 1
ATOM 689 O O . ILE A 1 93 ? 8.491 9.832 9.864 1.00 35.30 1644 ILE A O 1
ATOM 694 N N . PRO A 1 94 ? 9.850 8.429 8.729 1.00 35.95 1645 PRO A N 1
ATOM 695 C CA . PRO A 1 94 ? 9.125 7.267 9.204 1.00 37.98 1645 PRO A CA 1
ATOM 696 C C . PRO A 1 94 ? 9.437 6.904 10.656 1.00 38.67 1645 PRO A C 1
ATOM 697 O O . PRO A 1 94 ? 10.418 7.387 11.236 1.00 36.31 1645 PRO A O 1
ATOM 701 N N . GLU A 1 95 ? 8.585 6.058 11.224 1.00 40.84 1646 GLU A N 1
ATOM 702 C CA . GLU A 1 95 ? 8.796 5.506 12.544 1.00 42.88 1646 GLU A CA 1
ATOM 703 C C . GLU A 1 95 ? 10.058 4.619 12.521 1.00 42.89 1646 GLU A C 1
ATOM 704 O O . GLU A 1 95 ? 10.302 3.893 11.549 1.00 43.40 1646 GLU A O 1
ATOM 710 N N . GLY A 1 96 ? 10.866 4.709 13.579 1.00 42.47 1647 GLY A N 1
ATOM 711 C CA . GLY A 1 96 ? 12.105 3.938 13.676 1.00 42.69 1647 GLY A CA 1
ATOM 712 C C . GLY A 1 96 ? 13.191 4.407 12.717 1.00 41.54 1647 GLY A C 1
ATOM 713 O O . GLY A 1 96 ? 14.153 3.678 12.448 1.00 43.20 1647 GLY A O 1
ATOM 714 N N . ALA A 1 97 ? 13.048 5.625 12.211 1.00 38.29 1648 ALA A N 1
ATOM 715 C CA . ALA A 1 97 ? 14.022 6.189 11.300 1.00 37.55 1648 ALA A CA 1
ATOM 716 C C . ALA A 1 97 ? 15.368 6.316 12.003 1.00 36.55 1648 ALA A C 1
ATOM 717 O O . ALA A 1 97 ? 15.420 6.631 13.184 1.00 35.11 1648 ALA A O 1
ATOM 719 N N . SER A 1 98 ? 16.444 6.054 11.259 1.00 38.06 1649 SER A N 1
ATOM 720 C CA . SER A 1 98 ? 17.803 6.267 11.739 1.00 38.53 1649 SER A CA 1
ATOM 721 C C . SER A 1 98 ? 18.239 7.687 11.422 1.00 35.67 1649 SER A C 1
ATOM 722 O O . SER A 1 98 ? 18.304 8.085 10.242 1.00 36.42 1649 SER A O 1
ATOM 725 N N . LEU A 1 99 ? 18.531 8.453 12.463 1.00 34.37 1650 LEU A N 1
ATOM 726 C CA . LEU A 1 99 ? 19.036 9.820 12.307 1.00 32.11 1650 LEU A CA 1
ATOM 727 C C . LEU A 1 99 ? 20.429 9.921 12.912 1.00 31.04 1650 LEU A C 1
ATOM 728 O O . LEU A 1 99 ? 20.750 9.187 13.834 1.00 31.16 1650 LEU A O 1
ATOM 733 N N . ALA A 1 100 ? 21.248 10.836 12.396 1.00 29.82 1651 ALA A N 1
ATOM 734 C CA . ALA A 1 100 ? 22.550 11.137 13.007 1.00 30.89 1651 ALA A CA 1
ATOM 735 C C . ALA A 1 100 ? 22.637 12.607 13.340 1.00 30.06 1651 ALA A C 1
ATOM 736 O O . ALA A 1 100 ? 22.271 13.474 12.518 1.00 28.15 1651 ALA A O 1
ATOM 746 N N . SER A 1 102 ? 25.221 15.738 14.508 1.00 29.46 1653 SER A N 1
ATOM 747 C CA . SER A 1 102 ? 26.614 16.127 14.309 1.00 30.01 1653 SER A CA 1
ATOM 748 C C . SER A 1 102 ? 26.883 17.526 14.784 1.00 29.31 1653 SER A C 1
ATOM 749 O O . SER A 1 102 ? 26.090 18.412 14.535 1.00 27.49 1653 SER A O 1
ATOM 752 N N . LEU A 1 103 ? 28.015 17.732 15.453 1.00 30.10 1654 LEU A N 1
ATOM 753 C CA . LEU A 1 103 ? 28.440 19.073 15.842 1.00 30.83 1654 LEU A CA 1
ATOM 754 C C . LEU A 1 103 ? 29.021 19.719 14.608 1.00 32.91 1654 LEU A C 1
ATOM 755 O O . LEU A 1 103 ? 29.729 19.061 13.833 1.00 33.14 1654 LEU A O 1
ATOM 760 N N . ILE A 1 104 ? 28.720 20.994 14.405 1.00 33.68 1655 ILE A N 1
ATOM 761 C CA . ILE A 1 104 ? 29.161 21.693 13.192 1.00 36.79 1655 ILE A CA 1
ATOM 762 C C . ILE A 1 104 ? 29.955 22.955 13.519 1.00 38.47 1655 ILE A C 1
ATOM 763 O O . ILE A 1 104 ? 29.897 23.466 14.633 1.00 38.24 1655 ILE A O 1
ATOM 768 N N . ASP A 1 105 ? 30.682 23.453 12.527 1.00 42.30 1656 ASP A N 1
ATOM 769 C CA . ASP A 1 105 ? 31.603 24.573 12.719 1.00 46.63 1656 ASP A CA 1
ATOM 770 C C . ASP A 1 105 ? 30.865 25.910 12.875 1.00 47.57 1656 ASP A C 1
ATOM 771 O O . ASP A 1 105 ? 29.825 26.136 12.241 1.00 49.60 1656 ASP A O 1
#

Organism: Homo sapiens (NCBI:txid9606)

InterPro domains:
  IPR001627 Sema domain [PF01403] (365-524)
  IPR001627 Sema domain [PS51004] (36-546)
  IPR001627 Sema domain [SM00630] (59-529)
  IPR002165 Plexin repeat [PF01437] (549-601)
  IPR002909 IPT domain [PF01833] (891-978)
  IPR002909 IPT domain [PF01833] (981-1063)
  IPR002909 IPT domain [PF01833] (1069-1143)
  IPR002909 IPT domain [SM00429] (890-979)
  IPR002909 IPT domain [SM00429] (980-1066)
  IPR002909 IPT domain [SM00429] (1068-1147)
  IPR008936 Rho GTPase activation protein [G3DSA:1.10.506.10] (1297-1560)
  IPR008936 Rho GTPase activation protein [G3DSA:1.10.506.10] (1689-1925)
  IPR008936 Rho GTPase activation protein [SSF48350] (1410-1857)
  IPR013548 Plexin, cytoplasmic RasGAP domain [PF08337] (1345-1888)
  IPR013783 Immunoglobulin-like fold [G3DSA:2.60.40.10] (560-703)
  IPR013783 Immunoglobulin-like fold [G3DSA:2.60.40.10] (719-850)
  IPR013783 Immunoglobulin-like fold [G3DSA:2.60.40.10] (853-980)
  IPR013783 Immunoglobulin-like fold [G3DSA:2.60.40.10] (981-1067)
  IPR013783 Immunoglobulin-like fold [G3DSA:2.60.40.10] (1068-1203)
  IPR014756 Immunoglobulin E-set [SSF81296] (887-978)